Protein AF-A0A0B6ZFD9-F1 (afdb_monomer_lite)

pLDDT: mean 90.89, std 12.5, range [34.94, 98.5]

Foldseek 3Di:
DPPQPFPQDQDPNDTPQWDDPDPFEIEREGADDWDPQWDWADPPPDPPDIWTFGPDPVCLVVTPQNVQADPRRTRDQLVVLQVVLVVVQVCCCPDPQVVFWHFDPDDSWGWIGGNVGHIYTYGYDHDDDD

Structure (mmCIF, N/CA/C/O backbone):
data_AF-A0A0B6ZFD9-F1
#
_entry.id   AF-A0A0B6ZFD9-F1
#
loop_
_atom_site.group_PDB
_atom_site.id
_atom_site.type_symbol
_atom_site.label_atom_id
_atom_site.label_alt_id
_atom_site.label_comp_id
_atom_site.label_asym_id
_atom_site.label_entity_id
_atom_site.label_seq_id
_atom_site.pdbx_PDB_ins_code
_atom_site.Cartn_x
_atom_site.Cartn_y
_atom_site.Cartn_z
_atom_site.occupancy
_atom_site.B_iso_or_equiv
_atom_site.auth_seq_id
_atom_site.auth_comp_id
_atom_site.auth_asym_id
_atom_site.auth_atom_id
_atom_site.pdbx_PDB_model_num
ATOM 1 N N . THR A 1 1 ? -4.581 -15.461 -6.904 1.00 34.94 1 THR A N 1
ATOM 2 C CA . THR A 1 1 ? -4.666 -15.001 -5.504 1.00 34.94 1 THR A CA 1
ATOM 3 C C . THR A 1 1 ? -3.308 -14.480 -5.095 1.00 34.94 1 THR A C 1
ATOM 5 O O . THR A 1 1 ? -2.367 -15.260 -5.107 1.00 34.94 1 THR A O 1
ATOM 8 N N . LEU A 1 2 ? -3.164 -13.175 -4.840 1.00 41.56 2 LEU A N 1
ATOM 9 C CA . LEU A 1 2 ? -1.930 -12.614 -4.276 1.00 41.56 2 LEU A CA 1
ATOM 10 C C . LEU A 1 2 ? -1.790 -13.161 -2.850 1.00 41.56 2 LEU A C 1
ATOM 12 O O . LEU A 1 2 ? -2.573 -12.798 -1.977 1.00 41.56 2 LEU A O 1
ATOM 16 N N . LEU A 1 3 ? -0.846 -14.076 -2.632 1.00 41.50 3 LEU A N 1
ATOM 17 C CA . LEU A 1 3 ? -0.473 -14.518 -1.293 1.00 41.50 3 LEU A CA 1
ATOM 18 C C . LEU A 1 3 ? 0.439 -13.441 -0.699 1.00 41.50 3 LEU A C 1
ATOM 20 O O . LEU A 1 3 ? 1.641 -13.420 -0.952 1.00 41.50 3 LEU A O 1
ATOM 24 N N . LEU A 1 4 ? -0.149 -12.504 0.041 1.00 51.78 4 LEU A N 1
ATOM 25 C CA . LEU A 1 4 ? 0.608 -11.597 0.897 1.00 51.78 4 LEU A CA 1
ATOM 26 C C . LEU A 1 4 ? 1.049 -12.408 2.118 1.00 51.78 4 LEU A C 1
ATOM 28 O O . LEU A 1 4 ? 0.269 -12.614 3.043 1.00 51.78 4 LEU A O 1
ATOM 32 N N . HIS A 1 5 ? 2.275 -12.928 2.105 1.00 46.00 5 HIS A N 1
ATOM 33 C CA . HIS A 1 5 ? 2.888 -13.434 3.329 1.00 46.00 5 HIS A CA 1
ATOM 34 C C . HIS A 1 5 ? 3.171 -12.220 4.219 1.00 46.00 5 HIS A C 1
ATOM 36 O O . HIS A 1 5 ? 3.904 -11.319 3.810 1.00 46.00 5 HIS A O 1
ATOM 42 N N . SER A 1 6 ? 2.533 -12.139 5.388 1.00 54.22 6 SER A N 1
ATOM 43 C CA . SER A 1 6 ? 2.756 -11.028 6.311 1.00 54.22 6 SER A CA 1
ATOM 44 C C . SER A 1 6 ? 4.204 -11.060 6.794 1.00 54.22 6 SER A C 1
ATOM 46 O O . SER A 1 6 ? 4.620 -12.033 7.418 1.00 54.22 6 SER A O 1
ATOM 48 N N . SER A 1 7 ? 4.961 -9.995 6.545 1.00 59.19 7 SER A N 1
ATOM 49 C CA . SER A 1 7 ? 6.314 -9.817 7.082 1.00 59.19 7 SER A CA 1
ATOM 50 C C . SER A 1 7 ? 6.316 -9.231 8.500 1.00 59.19 7 SER A C 1
ATOM 52 O O . SER A 1 7 ? 7.336 -8.698 8.917 1.00 59.19 7 SER A O 1
ATOM 54 N N . LEU A 1 8 ? 5.178 -9.233 9.211 1.00 68.69 8 LEU A N 1
ATOM 55 C CA . LEU A 1 8 ? 5.106 -8.674 10.559 1.00 68.69 8 LEU A CA 1
ATOM 56 C C . LEU A 1 8 ? 5.823 -9.627 11.519 1.00 68.69 8 LEU A C 1
ATOM 58 O O . LEU A 1 8 ? 5.270 -10.642 11.939 1.00 68.69 8 LEU A O 1
ATOM 62 N N . THR A 1 9 ? 7.070 -9.303 11.821 1.00 80.00 9 THR A N 1
ATOM 63 C CA . THR A 1 9 ? 7.949 -10.052 12.713 1.00 80.00 9 THR A CA 1
ATOM 64 C C . THR A 1 9 ? 8.111 -9.282 14.016 1.00 80.00 9 THR A C 1
ATOM 66 O O . THR A 1 9 ? 8.380 -8.080 14.021 1.00 80.00 9 THR A O 1
ATOM 69 N N . GLU A 1 10 ? 7.940 -9.972 15.141 1.00 82.62 10 GLU A N 1
ATOM 70 C CA . GLU A 1 10 ? 8.343 -9.441 16.439 1.00 82.62 10 GLU A CA 1
ATOM 71 C C . GLU A 1 10 ? 9.810 -9.809 16.676 1.00 82.62 10 GLU A C 1
ATOM 73 O O . GLU A 1 10 ? 10.169 -10.986 16.731 1.00 82.62 10 GLU A O 1
ATOM 78 N N . VAL A 1 11 ? 10.669 -8.800 16.800 1.00 81.75 11 VAL A N 1
ATOM 79 C CA . VAL A 1 11 ? 12.097 -8.964 17.081 1.00 81.75 11 VAL A CA 1
ATOM 80 C C . VAL A 1 11 ? 12.448 -8.054 18.248 1.00 81.75 11 VAL A C 1
ATOM 82 O O . VAL A 1 11 ? 12.198 -6.852 18.206 1.00 81.75 11 VAL A O 1
ATOM 85 N N . ASN A 1 12 ? 13.029 -8.618 19.309 1.00 85.00 12 ASN A N 1
ATOM 86 C CA . ASN A 1 12 ? 13.416 -7.872 20.513 1.00 85.00 12 ASN A CA 1
ATOM 87 C C . ASN A 1 12 ? 12.259 -7.046 21.119 1.00 85.00 12 ASN A C 1
ATOM 89 O O . ASN A 1 12 ? 12.446 -5.881 21.473 1.00 85.00 12 ASN A O 1
ATOM 93 N N . MET A 1 13 ? 11.063 -7.642 21.220 1.00 84.00 13 MET A N 1
ATOM 94 C CA . MET A 1 13 ? 9.835 -7.002 21.730 1.00 84.00 13 MET A CA 1
ATOM 95 C C . MET A 1 13 ? 9.367 -5.786 20.913 1.00 84.00 13 MET A C 1
ATOM 97 O O . MET A 1 13 ? 8.658 -4.914 21.420 1.00 84.00 13 MET A O 1
ATOM 101 N N . ARG A 1 14 ? 9.781 -5.691 19.645 1.00 84.94 14 ARG A N 1
ATOM 102 C CA . ARG A 1 14 ? 9.328 -4.663 18.707 1.00 84.94 14 ARG A CA 1
ATOM 103 C C . ARG A 1 14 ? 8.813 -5.313 17.437 1.00 84.94 14 ARG A C 1
ATOM 105 O O . ARG A 1 14 ? 9.442 -6.217 16.895 1.00 84.94 14 ARG A O 1
ATOM 112 N N . TYR A 1 15 ? 7.685 -4.814 16.952 1.00 88.62 15 TYR A N 1
ATOM 113 C CA . TYR A 1 15 ? 7.160 -5.204 15.653 1.00 88.62 15 TYR A CA 1
ATOM 114 C C . TYR A 1 15 ? 7.895 -4.436 14.557 1.00 88.62 15 TYR A C 1
ATOM 116 O O . TYR A 1 15 ? 7.870 -3.204 14.526 1.00 88.62 15 TYR A O 1
ATOM 124 N N . GLU A 1 16 ? 8.568 -5.156 13.664 1.00 88.69 16 GLU A N 1
ATOM 125 C CA . GLU A 1 16 ? 9.244 -4.538 12.530 1.00 88.69 16 GLU A CA 1
ATOM 126 C C . GLU A 1 16 ? 8.224 -3.896 11.579 1.00 88.69 16 GLU A C 1
ATOM 128 O O . GLU A 1 16 ? 7.198 -4.488 11.243 1.00 88.69 16 GLU A O 1
ATOM 133 N N . GLY A 1 17 ? 8.514 -2.668 11.139 1.00 88.94 17 GLY A N 1
ATOM 134 C CA . GLY A 1 17 ? 7.635 -1.917 10.244 1.00 88.94 17 GLY A CA 1
ATOM 135 C C . GLY A 1 17 ? 6.421 -1.287 10.928 1.00 88.94 17 GLY A C 1
ATOM 136 O O . GLY A 1 17 ? 5.561 -0.777 10.221 1.00 88.94 17 GLY A O 1
ATOM 137 N N . VAL A 1 18 ? 6.335 -1.299 12.262 1.00 93.81 18 VAL A N 1
ATOM 138 C CA . VAL A 1 18 ? 5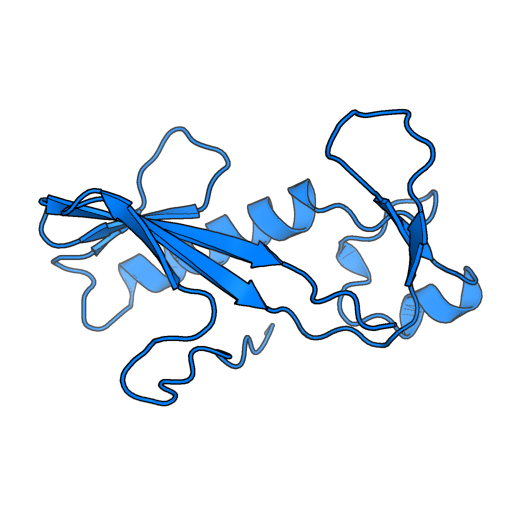.294 -0.572 13.002 1.00 93.81 18 VAL A CA 1
ATOM 139 C C . VAL A 1 18 ? 5.848 0.747 13.528 1.00 93.81 18 VAL A C 1
ATOM 141 O O . VAL A 1 18 ? 6.837 0.768 14.260 1.00 93.81 18 VAL A O 1
ATOM 144 N N . GLU A 1 19 ? 5.176 1.840 13.191 1.00 94.88 19 GLU A N 1
ATOM 145 C CA . GLU A 1 19 ? 5.451 3.185 13.679 1.00 94.88 19 GLU A CA 1
ATOM 146 C C . GLU A 1 19 ? 4.304 3.669 14.574 1.00 94.88 19 GLU A C 1
ATOM 148 O O . GLU A 1 19 ? 3.121 3.471 14.280 1.00 94.88 19 GLU A O 1
ATOM 153 N N . VAL A 1 20 ? 4.663 4.295 15.696 1.00 96.81 20 VAL A N 1
ATOM 154 C CA . VAL A 1 20 ? 3.710 4.893 16.635 1.00 96.81 20 VAL A CA 1
ATOM 155 C C . VAL A 1 20 ? 3.602 6.379 16.318 1.00 96.81 20 VAL A C 1
ATOM 157 O O . VAL A 1 20 ? 4.549 7.124 16.552 1.00 96.81 20 VAL A O 1
ATOM 160 N N . ILE A 1 21 ? 2.441 6.805 15.822 1.00 97.62 21 ILE A N 1
ATOM 161 C CA . ILE A 1 21 ? 2.149 8.215 15.525 1.00 97.62 21 ILE A CA 1
ATOM 162 C C . ILE A 1 21 ? 1.606 8.896 16.786 1.00 97.62 21 ILE A C 1
ATOM 164 O O . ILE A 1 21 ? 2.007 10.001 17.147 1.00 97.62 21 ILE A O 1
ATOM 168 N N . SER A 1 22 ? 0.690 8.223 17.484 1.00 98.00 22 SER A N 1
ATOM 169 C CA . SER A 1 22 ? 0.105 8.682 18.745 1.00 98.00 22 SER A CA 1
ATOM 170 C C . SER A 1 22 ? -0.30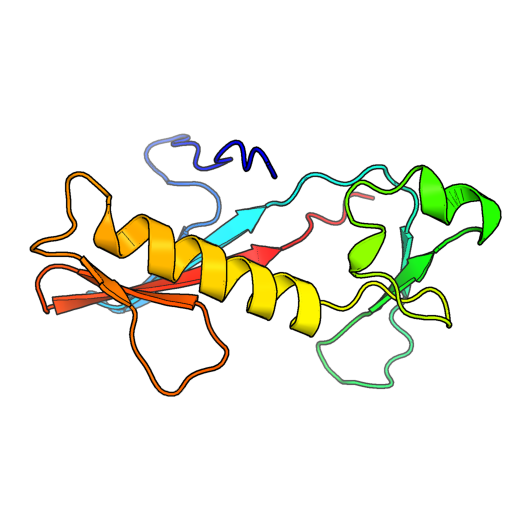0 7.484 19.617 1.00 98.00 22 SER A C 1
ATOM 172 O O . SER A 1 22 ? -0.272 6.346 19.147 1.00 98.00 22 SER A O 1
ATOM 174 N N . PRO A 1 23 ? -0.739 7.687 20.876 1.00 98.06 23 PRO A N 1
ATOM 175 C CA . PRO A 1 23 ? -1.238 6.594 21.718 1.00 98.06 23 PRO A CA 1
ATOM 176 C C . PRO A 1 23 ? -2.406 5.795 21.111 1.00 98.06 23 PRO A C 1
ATOM 178 O O . PRO A 1 23 ? -2.724 4.706 21.594 1.00 98.06 23 PRO A O 1
ATOM 181 N N . THR A 1 24 ? -3.075 6.339 20.088 1.00 98.31 24 THR A N 1
ATOM 182 C CA . THR A 1 24 ? -4.203 5.704 19.397 1.00 98.31 24 THR A CA 1
ATOM 183 C C . THR A 1 24 ? -4.019 5.583 17.886 1.00 98.31 24 THR A C 1
ATOM 185 O O . THR A 1 24 ? -4.923 5.077 17.222 1.00 98.31 24 THR A O 1
ATOM 188 N N . GLU A 1 25 ? -2.884 6.009 17.334 1.00 98.38 25 GLU A N 1
ATOM 189 C CA . GLU A 1 25 ? -2.632 6.026 15.891 1.00 98.38 25 GLU A CA 1
ATOM 190 C C . GLU A 1 25 ? -1.300 5.364 15.553 1.00 98.38 25 GLU A C 1
ATOM 192 O O . GLU A 1 25 ? -0.256 5.697 16.118 1.00 98.38 25 GLU A O 1
ATOM 197 N N . PHE A 1 26 ? -1.350 4.433 14.605 1.00 98.06 26 PHE A N 1
ATOM 198 C CA . PHE A 1 26 ? -0.213 3.619 14.199 1.00 98.06 26 PHE A CA 1
ATOM 199 C C . PHE A 1 26 ? -0.131 3.532 12.679 1.00 98.06 26 PHE A C 1
ATOM 201 O O . PHE A 1 26 ? -1.155 3.519 11.987 1.00 98.06 26 PHE A O 1
ATOM 208 N N . GLU A 1 27 ? 1.083 3.382 12.171 1.00 97.44 27 GLU A N 1
ATOM 209 C CA . GLU A 1 27 ? 1.342 2.993 10.791 1.00 97.44 27 GLU A CA 1
ATOM 210 C C . GLU A 1 27 ? 2.047 1.639 10.759 1.00 97.44 27 GLU A C 1
ATOM 212 O O . GLU A 1 27 ? 2.962 1.371 11.531 1.00 97.44 27 GLU A O 1
ATOM 217 N N . VAL A 1 28 ? 1.590 0.760 9.872 1.00 95.94 28 VAL A N 1
ATOM 218 C CA . VAL A 1 28 ? 2.179 -0.551 9.618 1.00 95.94 28 VAL A CA 1
ATOM 219 C C . VAL A 1 28 ? 2.639 -0.588 8.171 1.00 95.94 28 VAL A C 1
ATOM 221 O O . VAL A 1 28 ? 1.833 -0.594 7.239 1.00 95.94 28 VAL A O 1
ATOM 224 N N . VAL A 1 29 ? 3.946 -0.654 7.975 1.00 94.62 29 VAL A N 1
ATOM 225 C CA . VAL A 1 29 ? 4.576 -0.805 6.670 1.00 94.62 29 VAL A CA 1
ATOM 226 C C . VAL A 1 29 ? 4.551 -2.280 6.276 1.00 94.62 29 VAL A C 1
ATOM 228 O O . VAL A 1 29 ? 5.240 -3.118 6.859 1.00 94.62 29 VAL A O 1
ATOM 231 N N . LEU A 1 30 ? 3.756 -2.610 5.259 1.00 93.56 30 LEU A N 1
ATOM 232 C CA . LEU A 1 30 ? 3.695 -3.949 4.685 1.00 93.56 30 LEU A CA 1
ATOM 233 C C . LEU A 1 30 ? 4.732 -4.070 3.567 1.00 93.56 30 LEU A C 1
ATOM 235 O O . LEU A 1 30 ? 4.507 -3.604 2.447 1.00 93.56 30 LEU A O 1
ATOM 239 N N . TYR A 1 31 ? 5.858 -4.719 3.860 1.00 91.25 31 TYR A N 1
ATOM 240 C CA . TYR A 1 31 ? 6.903 -4.946 2.868 1.00 91.25 31 TYR A CA 1
ATOM 241 C C . TYR A 1 31 ? 6.473 -5.996 1.839 1.00 91.25 31 TYR A C 1
ATOM 243 O O . TYR A 1 31 ? 6.210 -7.156 2.154 1.00 91.25 31 TYR A O 1
ATOM 251 N N . LEU A 1 32 ? 6.411 -5.570 0.584 1.00 91.56 32 LEU A N 1
ATOM 252 C CA . LEU A 1 32 ? 6.046 -6.383 -0.561 1.00 91.56 32 LEU A CA 1
ATOM 253 C C . LEU A 1 32 ? 7.282 -7.058 -1.167 1.00 91.56 32 LEU A C 1
ATOM 255 O O . LEU A 1 32 ? 8.328 -6.434 -1.354 1.00 91.56 32 LEU A O 1
ATOM 259 N N . ASN A 1 33 ? 7.134 -8.326 -1.552 1.00 89.19 33 ASN A N 1
ATOM 260 C CA . ASN A 1 33 ? 8.177 -9.055 -2.273 1.00 89.19 33 ASN A CA 1
ATOM 261 C C . ASN A 1 33 ? 8.423 -8.441 -3.655 1.00 89.19 33 ASN A C 1
ATOM 263 O O . ASN A 1 33 ? 7.479 -8.131 -4.382 1.00 89.19 33 ASN A O 1
ATOM 267 N N . GLN A 1 34 ? 9.685 -8.336 -4.067 1.00 84.56 34 GLN A N 1
ATOM 268 C CA . GLN A 1 34 ? 10.058 -7.891 -5.409 1.00 84.56 34 GLN A CA 1
ATOM 269 C C . GLN A 1 34 ? 11.136 -8.777 -6.034 1.00 84.56 34 GLN A C 1
ATOM 271 O O . GLN A 1 34 ? 11.965 -9.346 -5.336 1.00 84.56 34 GLN A O 1
ATOM 276 N N . MET A 1 35 ? 11.127 -8.860 -7.368 1.00 86.56 35 MET A N 1
ATOM 277 C CA . MET A 1 35 ? 12.020 -9.721 -8.162 1.00 86.56 35 MET A CA 1
ATOM 278 C C . MET A 1 35 ? 13.277 -8.997 -8.682 1.00 86.56 35 MET A C 1
ATOM 280 O O . MET A 1 35 ? 13.893 -9.450 -9.640 1.00 86.56 35 MET A O 1
ATOM 284 N N . GLY A 1 36 ? 13.623 -7.826 -8.132 1.00 86.31 36 GLY A N 1
ATOM 285 C CA . GLY A 1 36 ? 14.820 -7.071 -8.541 1.00 86.31 36 GLY A CA 1
ATOM 286 C C . GLY A 1 36 ? 14.828 -6.599 -10.006 1.00 86.31 36 GLY A C 1
ATOM 287 O O . GLY A 1 36 ? 15.886 -6.370 -10.583 1.00 86.31 36 GLY A O 1
ATOM 288 N N . VAL A 1 37 ? 13.658 -6.486 -10.650 1.00 92.75 37 VAL A N 1
ATOM 289 C CA . VAL A 1 37 ? 13.543 -6.080 -12.069 1.00 92.75 37 VAL A CA 1
ATOM 290 C C . VAL A 1 37 ? 13.382 -4.571 -12.271 1.00 92.75 37 VAL A C 1
ATOM 292 O O . VAL A 1 37 ? 13.472 -4.092 -13.408 1.00 92.75 37 VAL A O 1
ATOM 295 N N . PHE A 1 38 ? 13.144 -3.829 -11.189 1.00 94.19 38 PHE A N 1
ATOM 296 C CA . PHE A 1 38 ? 12.968 -2.381 -11.188 1.00 94.19 38 PHE A CA 1
ATOM 297 C C . PHE A 1 38 ? 14.235 -1.674 -10.708 1.00 94.19 38 PHE A C 1
ATOM 299 O O . PHE A 1 38 ? 14.858 -2.105 -9.744 1.00 94.19 38 PHE A O 1
ATOM 306 N N . ASN A 1 39 ? 14.555 -0.559 -11.353 1.00 94.00 39 ASN A N 1
ATOM 307 C CA . ASN A 1 39 ? 15.521 0.416 -10.883 1.00 94.00 39 ASN A CA 1
ATOM 308 C C . ASN A 1 39 ? 14.801 1.458 -10.030 1.00 94.00 39 ASN A C 1
ATOM 310 O O . ASN A 1 39 ? 13.714 1.921 -10.394 1.00 94.00 39 ASN A O 1
ATOM 314 N N . PHE A 1 40 ? 15.440 1.845 -8.933 1.00 92.94 40 PHE A N 1
ATOM 315 C CA . PHE A 1 40 ? 15.089 3.040 -8.184 1.00 92.94 40 PHE A CA 1
ATOM 316 C C . PHE A 1 40 ? 15.592 4.267 -8.948 1.00 92.94 40 PHE A C 1
ATOM 318 O O . PHE A 1 40 ? 16.768 4.340 -9.299 1.00 92.94 40 PHE A O 1
ATOM 325 N N . VAL A 1 41 ? 14.692 5.199 -9.244 1.00 92.56 41 VAL A N 1
ATOM 326 C CA . VAL A 1 41 ? 15.000 6.444 -9.944 1.00 92.56 41 VAL A CA 1
ATOM 327 C C . VAL A 1 41 ? 14.502 7.595 -9.087 1.00 92.56 41 VAL A C 1
ATOM 329 O O . VAL A 1 41 ? 13.299 7.736 -8.868 1.00 92.56 41 VAL A O 1
ATOM 332 N N . ASP A 1 42 ? 15.439 8.405 -8.620 1.00 90.25 42 ASP A N 1
ATOM 333 C CA . ASP A 1 42 ? 15.175 9.694 -7.998 1.00 90.25 42 ASP A CA 1
ATOM 334 C C . ASP A 1 42 ? 15.822 10.763 -8.879 1.00 90.25 42 ASP A C 1
ATOM 336 O O . ASP A 1 42 ? 17.045 10.872 -8.954 1.00 90.25 42 ASP A O 1
ATOM 340 N N . ASP A 1 43 ? 14.989 11.468 -9.638 1.00 83.75 43 ASP A N 1
ATOM 341 C CA . ASP A 1 43 ? 15.401 12.550 -10.530 1.00 83.75 43 ASP A CA 1
ATOM 342 C C . ASP A 1 43 ? 15.051 13.936 -9.961 1.00 83.75 43 ASP A C 1
ATOM 344 O O . ASP A 1 43 ? 15.212 14.944 -10.647 1.00 83.75 43 ASP A O 1
ATOM 348 N N . GLY A 1 44 ? 14.577 14.000 -8.708 1.00 86.12 44 GLY A N 1
ATOM 349 C CA . GLY A 1 44 ? 14.204 15.244 -8.039 1.00 86.12 44 GLY A CA 1
ATOM 350 C C . GLY A 1 44 ? 12.918 15.897 -8.557 1.00 86.12 44 GLY A C 1
ATOM 351 O O . GLY A 1 44 ? 12.571 16.985 -8.098 1.00 86.12 44 GLY A O 1
ATOM 352 N N . THR A 1 45 ? 12.177 15.260 -9.473 1.00 86.50 45 THR A N 1
ATOM 353 C CA . THR A 1 45 ? 10.941 15.839 -10.035 1.00 86.50 45 THR A CA 1
ATOM 354 C C . THR A 1 45 ? 9.864 16.052 -8.969 1.00 86.50 45 THR A C 1
ATOM 356 O O . THR A 1 45 ? 9.091 17.008 -9.045 1.00 86.50 45 THR A O 1
ATOM 359 N N . ILE A 1 46 ? 9.789 15.164 -7.972 1.00 87.00 46 ILE A N 1
ATOM 360 C CA . ILE A 1 46 ? 8.839 15.260 -6.861 1.00 87.00 46 ILE A CA 1
ATOM 361 C C . ILE A 1 46 ? 9.630 15.168 -5.550 1.00 87.00 46 ILE A C 1
ATOM 363 O O . ILE A 1 46 ? 10.114 14.087 -5.216 1.00 87.00 46 ILE A O 1
ATOM 367 N N . PRO A 1 47 ? 9.752 16.268 -4.785 1.00 91.69 47 PRO A N 1
ATOM 368 C CA . PRO A 1 47 ? 10.453 16.253 -3.506 1.00 91.69 47 PRO A CA 1
ATOM 369 C C . PRO A 1 47 ? 9.905 15.177 -2.561 1.00 91.69 47 PRO A C 1
ATOM 371 O O . PRO A 1 47 ? 8.696 15.082 -2.346 1.00 91.69 47 PRO A O 1
ATOM 374 N N . GLY A 1 48 ? 10.802 14.361 -2.001 1.00 91.25 48 GLY A N 1
ATOM 375 C CA . GLY A 1 48 ? 10.448 13.269 -1.088 1.00 91.25 48 GLY A CA 1
ATOM 376 C C . GLY A 1 48 ? 9.809 12.049 -1.762 1.00 91.25 48 GLY A C 1
ATOM 377 O O . GLY A 1 48 ? 9.298 11.173 -1.068 1.00 91.25 48 GLY A O 1
ATOM 378 N N . CYS A 1 49 ? 9.815 11.975 -3.094 1.00 92.94 49 CYS A N 1
ATOM 379 C CA . CYS A 1 49 ? 9.296 10.842 -3.850 1.00 92.94 49 CYS A CA 1
ATOM 380 C C . CYS A 1 49 ? 10.339 10.325 -4.839 1.00 92.94 49 CYS A C 1
ATOM 382 O O . CYS A 1 49 ? 11.072 11.086 -5.455 1.00 92.94 49 CYS A O 1
ATOM 384 N N . ALA A 1 50 ? 10.317 9.017 -5.054 1.00 94.00 50 ALA A N 1
ATOM 385 C CA . ALA A 1 50 ? 11.085 8.347 -6.090 1.00 94.00 50 ALA A CA 1
ATOM 386 C C . ALA A 1 50 ? 10.166 7.425 -6.890 1.00 94.00 50 ALA A C 1
ATOM 388 O O . ALA A 1 50 ? 9.032 7.134 -6.489 1.00 94.00 50 ALA A O 1
ATOM 389 N N . VAL A 1 51 ? 10.652 6.945 -8.030 1.00 93.81 51 VAL A N 1
ATOM 390 C CA . VAL A 1 51 ? 9.896 6.046 -8.901 1.00 93.81 51 VAL A CA 1
ATOM 391 C C . VAL A 1 51 ? 10.649 4.747 -9.150 1.00 93.81 51 VAL A C 1
ATOM 393 O O . VAL A 1 51 ? 11.870 4.710 -9.266 1.00 93.81 51 VAL A O 1
ATOM 396 N N . LEU A 1 52 ? 9.892 3.657 -9.268 1.00 94.75 52 LEU A N 1
ATOM 397 C CA . LEU A 1 52 ? 10.408 2.355 -9.673 1.00 94.75 52 LEU A CA 1
ATOM 398 C C . LEU A 1 52 ? 10.114 2.150 -11.156 1.00 94.75 52 LEU A C 1
ATOM 400 O O . LEU A 1 52 ? 8.950 2.115 -11.566 1.00 94.75 52 LEU A O 1
ATOM 404 N N . LYS A 1 53 ? 11.163 2.011 -11.966 1.00 95.31 53 LYS A N 1
ATOM 405 C CA . LYS A 1 53 ? 11.055 1.820 -13.418 1.00 95.31 53 LYS A CA 1
ATOM 406 C C . LYS A 1 53 ? 11.694 0.506 -13.825 1.00 95.31 53 LYS A C 1
ATOM 408 O O . LYS A 1 53 ? 12.751 0.155 -13.318 1.00 95.31 53 LYS A O 1
ATOM 413 N N . LEU A 1 54 ? 11.061 -0.234 -14.730 1.00 95.38 54 LEU A N 1
ATOM 414 C CA . LEU A 1 54 ? 11.655 -1.447 -15.287 1.00 95.38 54 LEU A CA 1
ATOM 415 C C . LEU A 1 54 ? 13.061 -1.161 -15.828 1.00 95.38 54 LEU A C 1
ATOM 417 O O . LEU A 1 54 ? 13.254 -0.219 -16.595 1.00 95.38 54 LEU A O 1
ATOM 421 N N . SER A 1 55 ? 14.016 -2.010 -15.450 1.00 94.38 55 SER A N 1
ATOM 422 C CA . SER A 1 55 ? 15.388 -1.960 -15.972 1.00 94.38 55 SER A CA 1
ATOM 423 C C . SER A 1 55 ? 15.458 -2.337 -17.456 1.00 94.38 55 SER A C 1
ATOM 425 O O . SER A 1 55 ? 16.256 -1.784 -18.203 1.00 94.38 55 SER A O 1
ATOM 427 N N . ASP A 1 56 ? 14.599 -3.263 -17.887 1.00 94.06 56 ASP A N 1
ATOM 428 C CA . ASP A 1 56 ? 14.454 -3.721 -19.268 1.00 94.06 56 ASP A CA 1
ATOM 429 C C . ASP A 1 56 ? 12.989 -4.128 -19.497 1.00 94.06 56 ASP A C 1
ATOM 431 O O . ASP A 1 56 ? 12.407 -4.865 -18.695 1.00 94.06 56 ASP A O 1
ATOM 435 N N . GLY A 1 57 ? 12.386 -3.669 -20.598 1.00 91.94 57 GLY A N 1
ATOM 436 C CA . GLY A 1 57 ? 11.005 -3.994 -20.964 1.00 91.94 57 GLY A CA 1
ATOM 437 C C . GLY A 1 57 ? 10.747 -5.498 -21.123 1.00 91.94 57 GLY A C 1
ATOM 438 O O . GLY A 1 57 ? 9.646 -5.963 -20.831 1.00 91.94 57 GLY A O 1
ATOM 439 N N . ARG A 1 58 ? 11.767 -6.284 -21.489 1.00 93.94 58 ARG A N 1
ATOM 440 C CA . ARG A 1 58 ? 11.681 -7.750 -21.602 1.00 93.94 58 ARG A CA 1
ATOM 441 C C . ARG A 1 58 ? 11.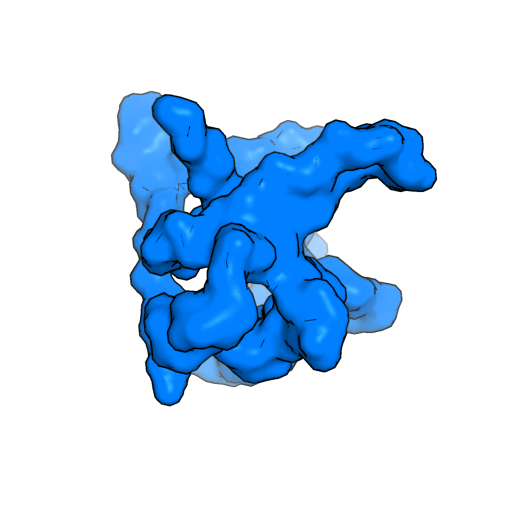467 -8.439 -20.252 1.00 93.94 58 ARG A C 1
ATOM 443 O O . ARG A 1 58 ? 10.876 -9.511 -20.208 1.00 93.94 58 ARG A O 1
ATOM 450 N N . LYS A 1 59 ? 11.875 -7.808 -19.143 1.00 94.19 59 LYS A N 1
ATOM 451 C CA . LYS A 1 59 ? 11.686 -8.329 -17.775 1.00 94.19 59 LYS A CA 1
ATOM 452 C C . LYS A 1 59 ? 10.280 -8.079 -17.221 1.00 94.19 59 LYS A C 1
ATOM 454 O O . LYS A 1 59 ? 9.983 -8.490 -16.101 1.00 94.19 59 LYS A O 1
ATOM 459 N N . ARG A 1 60 ? 9.393 -7.423 -17.980 1.00 95.38 60 ARG A N 1
ATOM 460 C CA . ARG A 1 60 ? 8.023 -7.102 -17.549 1.00 95.38 60 ARG A CA 1
ATOM 461 C C . ARG A 1 60 ? 7.252 -8.333 -17.064 1.00 95.38 60 ARG A C 1
ATOM 463 O O . ARG A 1 60 ? 6.636 -8.274 -16.005 1.00 95.38 60 ARG A O 1
ATOM 470 N N . SER A 1 61 ? 7.307 -9.430 -17.816 1.00 94.44 61 SER A N 1
ATOM 471 C CA . SER A 1 61 ? 6.628 -10.694 -17.491 1.00 94.44 61 SER A CA 1
ATOM 472 C C . SER A 1 61 ? 7.242 -11.436 -16.302 1.00 94.44 61 SER A C 1
ATOM 474 O O . SER A 1 61 ? 6.589 -12.299 -15.730 1.00 94.44 61 SER A O 1
ATOM 476 N N . MET A 1 62 ? 8.470 -11.090 -15.904 1.00 93.56 62 MET A N 1
ATOM 477 C CA . MET A 1 62 ? 9.133 -11.661 -14.728 1.00 93.56 62 MET A CA 1
ATOM 478 C C . MET A 1 62 ? 8.698 -10.980 -13.422 1.00 93.56 62 MET A C 1
ATOM 480 O O . MET A 1 62 ? 9.014 -11.460 -12.336 1.00 93.56 62 MET A O 1
ATOM 484 N N . SER A 1 63 ? 8.005 -9.839 -13.502 1.00 93.94 63 SER A N 1
ATOM 485 C CA . SER A 1 63 ? 7.542 -9.112 -12.323 1.00 93.94 63 SER A CA 1
ATOM 486 C C . SER A 1 63 ? 6.296 -9.757 -11.719 1.00 93.94 63 SER A C 1
ATOM 488 O O . SER A 1 63 ? 5.300 -9.959 -12.411 1.00 93.94 63 SER A O 1
ATOM 490 N N . LEU A 1 64 ? 6.296 -9.943 -10.395 1.00 93.88 64 LEU A N 1
ATOM 491 C CA . LEU A 1 64 ? 5.091 -10.288 -9.625 1.00 93.88 64 LEU A CA 1
ATOM 492 C C . LEU A 1 64 ? 3.979 -9.233 -9.749 1.00 93.88 64 LEU A C 1
ATOM 494 O O . LEU A 1 64 ? 2.810 -9.526 -9.521 1.00 93.88 64 LEU A O 1
ATOM 498 N N . TRP A 1 65 ? 4.346 -8.003 -10.110 1.00 95.62 65 TRP A N 1
ATOM 499 C CA . TRP A 1 65 ? 3.471 -6.831 -10.108 1.00 95.62 65 TRP A CA 1
ATOM 500 C C . TRP A 1 65 ? 3.112 -6.376 -11.524 1.00 95.62 65 TRP A C 1
ATOM 502 O O . TRP A 1 65 ? 2.818 -5.201 -11.741 1.00 95.62 65 TRP A O 1
ATOM 512 N N . VAL A 1 66 ? 3.174 -7.286 -12.504 1.00 96.44 66 VAL A N 1
ATOM 513 C CA . VAL A 1 66 ? 3.043 -6.988 -13.941 1.00 96.44 66 VAL A CA 1
ATOM 514 C C . VAL A 1 66 ? 1.795 -6.171 -14.300 1.00 96.44 66 VAL A C 1
ATOM 516 O O . VAL A 1 66 ? 1.875 -5.273 -15.143 1.00 96.44 66 VAL A O 1
ATOM 519 N N . GLU A 1 67 ? 0.666 -6.417 -13.628 1.00 96.56 67 GLU A N 1
ATOM 520 C CA . GLU A 1 67 ? -0.603 -5.704 -13.848 1.00 96.56 67 GLU A CA 1
ATOM 521 C C . GLU A 1 67 ? -0.559 -4.224 -13.415 1.00 96.56 67 GLU A C 1
ATOM 523 O O . GLU A 1 67 ? -1.332 -3.395 -13.900 1.00 96.56 67 GLU A O 1
ATOM 528 N N . PHE A 1 68 ? 0.389 -3.859 -12.547 1.00 97.38 68 PHE A N 1
ATOM 529 C CA . PHE A 1 68 ? 0.548 -2.503 -12.017 1.00 97.38 68 PHE A CA 1
ATOM 530 C C . PHE A 1 68 ? 1.610 -1.678 -12.750 1.00 97.38 68 PHE A C 1
ATOM 532 O O . PHE A 1 68 ? 1.810 -0.505 -12.422 1.00 97.38 68 PHE A O 1
ATOM 539 N N . ILE A 1 69 ? 2.270 -2.257 -13.755 1.00 97.31 69 ILE A N 1
ATOM 540 C CA . ILE A 1 69 ? 3.277 -1.573 -14.569 1.00 97.31 69 ILE A CA 1
ATOM 541 C C . ILE A 1 69 ? 2.576 -0.746 -15.655 1.00 97.31 69 ILE A C 1
ATOM 543 O O . ILE A 1 69 ? 1.737 -1.250 -16.407 1.00 97.31 69 ILE A O 1
ATOM 547 N N . THR A 1 70 ? 2.909 0.539 -15.768 1.00 96.94 70 THR A N 1
ATOM 548 C CA . THR A 1 70 ? 2.375 1.421 -16.815 1.00 96.94 70 THR A CA 1
ATOM 549 C C . THR A 1 70 ? 2.867 1.008 -18.208 1.00 96.94 70 THR A C 1
ATOM 551 O O . THR A 1 70 ? 3.779 0.193 -18.363 1.00 96.94 70 THR A O 1
ATOM 554 N N . ALA A 1 71 ? 2.279 1.578 -19.264 1.00 95.81 71 ALA A N 1
ATOM 555 C CA . ALA A 1 71 ? 2.799 1.401 -20.623 1.00 95.81 71 ALA A CA 1
ATOM 556 C C . ALA A 1 71 ? 4.261 1.882 -20.740 1.00 95.81 71 ALA A C 1
ATOM 558 O O . ALA A 1 71 ? 5.073 1.230 -21.385 1.00 95.81 71 ALA A O 1
ATOM 559 N N . SER A 1 72 ? 4.608 2.955 -20.025 1.00 94.88 72 SER A N 1
ATOM 560 C CA . SER A 1 72 ? 5.953 3.539 -19.946 1.00 94.88 72 SER A CA 1
ATOM 561 C C . SER A 1 72 ? 6.930 2.805 -19.011 1.00 94.88 72 SER A C 1
ATOM 563 O O . SER A 1 72 ? 8.071 3.240 -18.860 1.00 94.88 72 SER A O 1
ATOM 565 N N . GLY A 1 73 ? 6.514 1.696 -18.386 1.00 96.25 73 GLY A N 1
ATOM 566 C CA . GLY A 1 73 ? 7.390 0.837 -17.583 1.00 96.25 73 GLY A CA 1
ATOM 567 C C . GLY A 1 73 ? 7.555 1.232 -16.111 1.00 96.25 73 GLY A C 1
ATOM 568 O O . GLY A 1 73 ? 8.403 0.650 -15.438 1.00 96.25 73 GLY A O 1
ATOM 569 N N . TYR A 1 74 ? 6.764 2.176 -15.594 1.00 96.00 74 TYR A N 1
ATOM 570 C CA . TYR A 1 74 ? 6.784 2.567 -14.179 1.00 96.00 74 TYR A CA 1
ATOM 571 C C . TYR A 1 74 ? 5.849 1.688 -13.351 1.00 96.00 74 TYR A C 1
ATOM 573 O O . TYR A 1 74 ? 4.743 1.364 -13.789 1.00 96.00 74 TYR A O 1
ATOM 581 N N . LEU A 1 75 ? 6.256 1.332 -12.136 1.00 96.50 75 LEU A N 1
ATOM 582 C CA . LEU A 1 75 ? 5.399 0.630 -11.189 1.00 96.50 75 LEU A CA 1
ATOM 583 C C . LEU A 1 75 ? 4.471 1.624 -10.479 1.00 96.50 75 LEU A C 1
ATOM 585 O O . LEU A 1 75 ? 4.924 2.538 -9.793 1.00 96.50 75 LEU A O 1
ATOM 589 N N . SER A 1 76 ? 3.156 1.463 -10.634 1.00 96.81 76 SER A N 1
ATOM 590 C CA . SER A 1 76 ? 2.191 2.411 -10.074 1.00 96.81 76 SER A CA 1
ATOM 591 C C . SER A 1 76 ? 1.835 2.097 -8.618 1.00 96.81 76 SER A C 1
ATOM 593 O O . SER A 1 76 ? 0.982 1.247 -8.351 1.00 96.81 76 SER A O 1
ATOM 595 N N . ALA A 1 77 ? 2.397 2.863 -7.677 1.00 95.31 77 ALA A N 1
ATOM 596 C CA . ALA A 1 77 ? 2.036 2.795 -6.255 1.00 95.31 77 ALA A CA 1
ATOM 597 C C . ALA A 1 77 ? 0.529 3.018 -6.017 1.00 95.31 77 ALA A C 1
ATOM 599 O O . ALA A 1 77 ? -0.093 2.312 -5.226 1.00 95.31 77 ALA A O 1
ATOM 600 N N . ARG A 1 78 ? -0.092 3.942 -6.768 1.00 96.06 78 ARG A N 1
ATOM 601 C CA . ARG A 1 78 ? -1.538 4.210 -6.690 1.00 96.06 78 ARG A CA 1
ATOM 602 C C . ARG A 1 78 ? -2.374 2.981 -7.061 1.00 96.06 78 ARG A C 1
ATOM 604 O O . ARG A 1 78 ? -3.328 2.671 -6.354 1.00 96.06 78 ARG A O 1
ATOM 611 N N . LYS A 1 79 ? -2.037 2.278 -8.152 1.00 97.12 79 LYS A N 1
ATOM 612 C CA . LYS A 1 79 ? -2.787 1.078 -8.564 1.00 97.12 79 LYS A CA 1
ATOM 613 C C . LYS A 1 79 ? -2.614 -0.069 -7.566 1.00 97.12 79 LYS A C 1
ATOM 615 O O . LYS A 1 79 ? -3.601 -0.725 -7.245 1.00 97.12 79 LYS A O 1
ATOM 620 N N . ILE A 1 80 ? -1.398 -0.263 -7.044 1.00 97.31 80 ILE A N 1
ATOM 621 C CA . ILE A 1 80 ? -1.124 -1.250 -5.987 1.00 97.31 80 ILE A CA 1
ATOM 622 C C . ILE A 1 80 ? -1.983 -0.948 -4.758 1.00 97.31 80 ILE A C 1
ATOM 624 O O . ILE A 1 80 ? -2.708 -1.824 -4.291 1.00 97.31 80 ILE A O 1
ATOM 628 N N . ARG A 1 81 ? -1.962 0.299 -4.272 1.00 97.50 81 ARG A N 1
ATOM 629 C CA . ARG A 1 81 ? -2.733 0.703 -3.093 1.00 97.50 81 ARG A CA 1
ATOM 630 C C . ARG A 1 81 ? -4.236 0.552 -3.302 1.00 97.50 81 ARG A C 1
ATOM 632 O O . ARG A 1 81 ? -4.902 0.010 -2.432 1.00 97.50 81 ARG A O 1
ATOM 639 N N . SER A 1 82 ? -4.762 0.945 -4.463 1.00 97.06 82 SER A N 1
ATOM 640 C CA . SER A 1 82 ? -6.184 0.775 -4.789 1.00 97.06 82 SER A CA 1
ATOM 641 C C . SER A 1 82 ? -6.602 -0.699 -4.779 1.00 97.06 82 SER A C 1
ATOM 643 O O . SER A 1 82 ? -7.606 -1.053 -4.161 1.00 97.06 82 SER A O 1
ATOM 645 N N . ARG A 1 83 ? -5.799 -1.589 -5.382 1.00 97.00 83 ARG A N 1
ATOM 646 C CA . ARG A 1 83 ? -6.068 -3.032 -5.335 1.00 97.00 83 ARG A CA 1
ATOM 647 C C . ARG A 1 83 ? -5.988 -3.576 -3.911 1.00 97.00 83 ARG A C 1
ATOM 649 O O . ARG A 1 83 ? -6.840 -4.369 -3.515 1.00 97.00 83 ARG A O 1
ATOM 656 N N . PHE A 1 84 ? -4.983 -3.150 -3.152 1.00 96.94 84 PHE A N 1
ATOM 657 C CA . PHE A 1 84 ? -4.800 -3.547 -1.762 1.00 96.94 84 PHE A CA 1
ATOM 658 C C . PHE A 1 84 ? -5.970 -3.094 -0.880 1.00 96.94 84 PHE A C 1
ATOM 660 O O . PHE A 1 84 ? -6.491 -3.895 -0.112 1.00 96.94 84 PHE A O 1
ATOM 667 N N . GLN A 1 85 ? -6.463 -1.869 -1.064 1.00 97.00 85 GLN A N 1
ATOM 668 C CA . GLN A 1 85 ? -7.636 -1.347 -0.366 1.00 97.00 85 GLN A CA 1
ATOM 669 C C . GLN A 1 85 ? -8.873 -2.220 -0.605 1.00 97.00 85 GLN A C 1
ATOM 671 O O . GLN A 1 85 ? -9.559 -2.578 0.347 1.00 97.00 85 GLN A O 1
ATOM 676 N N . THR A 1 86 ? -9.131 -2.637 -1.852 1.00 96.25 86 THR A N 1
ATOM 677 C CA . THR A 1 86 ? -10.236 -3.564 -2.157 1.00 96.25 86 THR A CA 1
ATOM 678 C C . THR A 1 86 ? -10.075 -4.908 -1.441 1.00 96.25 86 THR A C 1
ATOM 680 O O . THR A 1 86 ? -11.049 -5.443 -0.916 1.00 96.25 86 THR A O 1
ATOM 683 N N . LEU A 1 87 ? -8.857 -5.459 -1.404 1.00 96.69 87 LEU A N 1
ATOM 684 C CA . LEU A 1 87 ? -8.582 -6.723 -0.714 1.00 96.69 87 LEU A CA 1
ATOM 685 C C . LEU A 1 87 ? -8.786 -6.597 0.799 1.00 96.69 87 LEU A C 1
ATOM 687 O O . LEU A 1 87 ? -9.385 -7.479 1.408 1.00 96.69 87 LEU A O 1
ATOM 691 N N . VAL A 1 88 ? -8.325 -5.498 1.399 1.00 96.81 88 VAL A N 1
ATOM 692 C CA . VAL A 1 88 ? -8.477 -5.249 2.836 1.00 96.81 88 VAL A CA 1
ATOM 693 C C . VAL A 1 88 ? -9.937 -5.012 3.204 1.00 96.81 88 VAL A C 1
ATOM 695 O O . VAL A 1 88 ? -10.389 -5.597 4.181 1.00 96.81 88 VAL A O 1
ATOM 698 N N . ALA A 1 89 ? -10.700 -4.264 2.403 1.00 95.94 89 ALA A N 1
ATOM 699 C CA . ALA A 1 89 ? -12.140 -4.099 2.612 1.00 95.94 89 ALA A CA 1
ATOM 700 C C . ALA A 1 89 ? -12.852 -5.462 2.687 1.00 95.94 89 ALA A C 1
ATOM 702 O O . ALA A 1 89 ? -13.534 -5.761 3.662 1.00 95.94 89 ALA A O 1
ATOM 703 N N . GLN A 1 90 ? -12.589 -6.343 1.715 1.00 96.19 90 GLN A N 1
ATOM 704 C CA . GLN A 1 90 ? -13.152 -7.698 1.699 1.00 96.19 90 GLN A CA 1
ATOM 705 C C . GLN A 1 90 ? -12.672 -8.569 2.868 1.00 96.19 90 GLN A C 1
ATOM 707 O O . GLN A 1 90 ? -13.414 -9.433 3.338 1.00 96.19 90 GLN A O 1
ATOM 712 N N . ALA A 1 91 ? -11.424 -8.394 3.308 1.00 96.31 91 ALA A N 1
ATOM 713 C CA . ALA A 1 91 ? -10.860 -9.144 4.423 1.00 96.31 91 ALA A CA 1
ATOM 714 C C . ALA A 1 91 ? -11.471 -8.715 5.762 1.00 96.31 91 ALA A C 1
ATOM 716 O O . ALA A 1 91 ? -11.767 -9.571 6.591 1.00 96.31 91 ALA A O 1
ATOM 717 N N . VAL A 1 92 ? -11.698 -7.414 5.959 1.00 96.81 92 VAL A N 1
ATOM 718 C CA . VAL A 1 92 ? -12.317 -6.858 7.170 1.00 96.81 92 VAL A CA 1
ATOM 719 C C . VAL A 1 92 ? -13.729 -7.408 7.376 1.00 96.81 92 VAL A C 1
ATOM 721 O O . VAL A 1 92 ? -14.078 -7.757 8.500 1.00 96.81 92 VAL A O 1
ATOM 724 N N . ASP A 1 93 ? -14.499 -7.598 6.303 1.00 95.25 93 ASP A N 1
ATOM 725 C CA . ASP A 1 93 ? -15.853 -8.164 6.388 1.00 95.25 93 ASP A CA 1
ATOM 726 C C . ASP A 1 93 ? -15.876 -9.654 6.777 1.00 95.25 93 ASP A C 1
ATOM 728 O O . ASP A 1 93 ? -16.891 -10.166 7.252 1.00 95.25 93 ASP A O 1
ATOM 732 N N . LYS A 1 94 ? -14.762 -10.369 6.578 1.00 96.00 94 LYS A N 1
ATOM 733 C CA . LYS A 1 94 ? -14.679 -11.834 6.724 1.00 96.00 94 LYS A CA 1
ATOM 734 C C . LYS A 1 94 ? -13.773 -12.301 7.861 1.00 96.00 94 LYS A C 1
ATOM 736 O O . LYS A 1 94 ? -13.783 -13.486 8.185 1.00 96.00 94 LYS A O 1
ATOM 741 N N . CYS A 1 95 ? -12.962 -11.422 8.444 1.00 95.69 95 CYS A N 1
ATOM 742 C CA . CYS A 1 95 ? -11.980 -11.816 9.448 1.00 95.69 95 CYS A CA 1
ATOM 743 C C . CYS A 1 95 ? -12.629 -12.137 10.805 1.00 95.69 95 CYS A C 1
ATOM 745 O O . CYS A 1 95 ? -13.764 -11.753 11.103 1.00 95.69 95 CYS A O 1
ATOM 747 N N . SER A 1 96 ? -11.872 -12.807 11.676 1.00 97.44 96 SER A N 1
ATOM 748 C CA . SER A 1 96 ? -12.306 -13.135 13.042 1.00 97.44 96 SER A CA 1
ATOM 749 C C . SER A 1 96 ? -12.627 -11.902 13.896 1.00 97.44 96 SER A C 1
ATOM 751 O O . SER A 1 96 ? -13.331 -12.020 14.891 1.00 97.44 96 SER A O 1
ATOM 753 N N . TYR A 1 97 ? -12.140 -10.722 13.500 1.00 97.50 97 TYR A N 1
ATOM 754 C CA . TYR A 1 97 ? -12.329 -9.451 14.201 1.00 97.50 97 TYR A CA 1
ATOM 755 C C . TYR A 1 97 ? -13.324 -8.506 13.507 1.00 97.50 97 TYR A C 1
ATOM 757 O O . TYR A 1 97 ? -13.380 -7.329 13.859 1.00 97.50 97 TYR A O 1
ATOM 765 N N . ARG A 1 98 ? -14.117 -8.993 12.541 1.00 97.00 98 ARG A N 1
ATOM 766 C CA . ARG A 1 98 ? -15.051 -8.187 11.724 1.00 97.00 98 ARG A CA 1
ATOM 767 C C . ARG A 1 98 ? -16.013 -7.298 12.524 1.00 97.00 98 ARG A C 1
ATOM 769 O O . ARG A 1 98 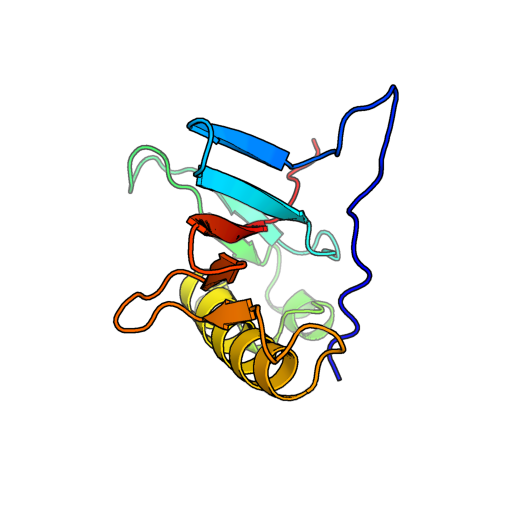? -16.458 -6.263 12.030 1.00 97.00 98 ARG A O 1
ATOM 776 N N . ASP A 1 99 ? -16.333 -7.687 13.758 1.00 97.69 99 ASP A N 1
ATOM 777 C CA . ASP A 1 99 ? -17.256 -6.951 14.630 1.00 97.69 99 ASP A CA 1
ATOM 778 C C . ASP A 1 99 ? -16.601 -5.713 15.260 1.00 97.69 99 ASP A C 1
ATOM 780 O O . ASP A 1 99 ? -17.289 -4.768 15.629 1.00 97.69 99 ASP A O 1
ATOM 784 N N . VAL A 1 100 ? -15.267 -5.689 15.347 1.00 98.06 100 VAL A N 1
ATOM 785 C CA . VAL A 1 100 ? -14.498 -4.620 16.004 1.00 98.06 100 VAL A CA 1
ATOM 786 C C . VAL A 1 100 ? -13.483 -3.942 15.089 1.00 98.06 100 VAL A C 1
ATOM 788 O O . VAL A 1 100 ? -12.837 -2.993 15.519 1.00 98.06 100 VAL A O 1
ATOM 791 N N . VAL A 1 101 ? -13.311 -4.407 13.853 1.00 98.31 101 VAL A N 1
ATOM 792 C CA . VAL A 1 101 ? -12.435 -3.789 12.851 1.00 98.31 101 VAL A CA 1
ATOM 793 C C . VAL A 1 101 ? -13.296 -3.282 11.708 1.00 98.31 101 VAL A C 1
ATOM 795 O O . VAL A 1 101 ? -14.080 -4.042 11.147 1.00 98.31 101 VAL A O 1
ATOM 798 N N . LYS A 1 102 ? -13.138 -2.009 11.350 1.00 97.81 102 LYS A N 1
ATOM 799 C CA . LYS A 1 102 ? -13.808 -1.376 10.208 1.00 97.81 102 LYS A CA 1
ATOM 800 C C . LYS A 1 102 ? -12.791 -0.640 9.351 1.00 97.81 102 LYS A C 1
ATOM 802 O O . LYS A 1 102 ? -11.846 -0.063 9.881 1.00 97.81 102 LYS A O 1
ATOM 807 N N . MET A 1 103 ? -12.971 -0.642 8.034 1.00 97.50 103 MET A N 1
ATOM 808 C CA . MET A 1 103 ? -12.172 0.219 7.158 1.00 97.50 103 MET A CA 1
ATOM 809 C C . MET A 1 103 ? -12.703 1.655 7.240 1.00 97.50 103 MET A C 1
ATOM 811 O O . MET A 1 103 ? -13.915 1.864 7.242 1.00 97.50 103 MET A O 1
ATOM 815 N N . ILE A 1 104 ? -11.812 2.643 7.319 1.00 97.62 104 ILE A N 1
ATOM 816 C CA . ILE A 1 104 ? -12.195 4.060 7.283 1.00 97.62 104 ILE A CA 1
ATOM 817 C C . ILE A 1 104 ? -12.513 4.439 5.821 1.00 97.62 104 ILE A C 1
ATOM 819 O O . ILE A 1 104 ? -11.665 4.201 4.956 1.00 97.62 104 ILE A O 1
ATOM 823 N N . PRO A 1 105 ? -13.708 4.992 5.526 1.00 94.50 105 PRO A N 1
ATOM 824 C CA . PRO A 1 105 ? -14.099 5.383 4.171 1.00 94.50 105 PRO A CA 1
ATOM 825 C C . PRO A 1 105 ? -13.460 6.715 3.737 1.00 94.50 105 PRO A C 1
ATOM 827 O O . PRO A 1 105 ? -12.721 7.342 4.494 1.00 94.50 105 PRO A O 1
ATOM 830 N N . ASP A 1 106 ? -13.750 7.135 2.502 1.00 93.25 106 ASP A N 1
ATOM 831 C CA . ASP A 1 106 ? -13.429 8.464 1.949 1.00 93.25 106 ASP A CA 1
ATOM 832 C C . ASP A 1 106 ? -11.938 8.847 1.960 1.00 93.25 106 ASP A C 1
ATOM 834 O O . ASP A 1 106 ? -11.561 10.017 2.004 1.00 93.25 106 ASP A O 1
ATOM 838 N N . THR A 1 107 ? -11.058 7.849 1.869 1.00 95.38 107 THR A N 1
ATOM 839 C CA . THR A 1 107 ? -9.609 8.033 1.738 1.00 95.38 107 THR A CA 1
ATOM 840 C C . THR A 1 107 ? -9.018 7.065 0.718 1.00 95.38 107 THR A C 1
ATOM 842 O O . THR A 1 107 ? -9.544 5.975 0.489 1.00 95.38 107 THR A O 1
ATOM 845 N N . THR A 1 108 ? -7.902 7.451 0.092 1.00 93.62 108 THR A N 1
ATOM 846 C CA . THR A 1 108 ? -7.126 6.539 -0.770 1.00 93.62 108 THR A CA 1
ATOM 847 C C . THR A 1 108 ? -6.137 5.679 0.011 1.00 93.62 108 THR A C 1
ATOM 849 O O . THR A 1 108 ? -5.491 4.814 -0.581 1.00 93.62 108 THR A O 1
ATOM 852 N N . GLU A 1 109 ? -5.984 5.942 1.308 1.00 96.31 109 GLU A N 1
ATOM 853 C CA . GLU A 1 109 ? -5.136 5.161 2.202 1.00 96.31 109 GLU A CA 1
ATOM 854 C C . GLU A 1 109 ? -5.887 3.952 2.756 1.00 96.31 109 GLU A C 1
ATOM 856 O O . GLU A 1 109 ? -7.111 3.955 2.902 1.00 96.31 109 GLU A O 1
ATOM 861 N N . VAL A 1 110 ? -5.148 2.902 3.102 1.00 97.94 110 VAL A N 1
ATOM 862 C CA . VAL A 1 110 ? -5.731 1.732 3.760 1.00 97.94 110 VAL A CA 1
ATOM 863 C C . VAL A 1 110 ? -5.672 1.956 5.260 1.00 97.94 110 VAL A C 1
ATOM 865 O O . VAL A 1 110 ? -4.647 1.714 5.888 1.00 97.94 110 VAL A O 1
ATOM 868 N N . LYS A 1 111 ? -6.770 2.456 5.831 1.00 98.31 111 LYS A N 1
ATOM 869 C CA . LYS A 1 111 ? -6.887 2.720 7.268 1.00 98.31 111 LYS A CA 1
ATOM 870 C C . LYS A 1 111 ? -7.964 1.856 7.902 1.00 98.31 111 LYS A C 1
ATOM 872 O O . LYS A 1 111 ? -9.086 1.777 7.405 1.00 98.31 111 LYS A O 1
ATOM 877 N N . LEU A 1 112 ? -7.620 1.242 9.025 1.00 98.38 112 LEU A N 1
ATOM 878 C CA . LEU A 1 112 ? -8.516 0.459 9.860 1.00 98.38 112 LEU A CA 1
ATOM 879 C C . LEU A 1 112 ? -8.817 1.223 11.143 1.00 98.38 112 LEU A C 1
ATOM 881 O O . LEU A 1 112 ? -7.918 1.795 11.752 1.00 98.38 112 LEU A O 1
ATOM 885 N N . ARG A 1 113 ? -10.072 1.185 11.578 1.00 98.44 113 ARG A N 1
ATOM 886 C CA . ARG A 1 113 ? -10.498 1.559 12.921 1.00 98.44 113 ARG A CA 1
ATOM 887 C C . ARG A 1 113 ? -10.760 0.290 13.719 1.00 98.44 113 ARG A C 1
ATOM 889 O O . ARG A 1 113 ? -11.547 -0.552 13.294 1.00 98.44 113 ARG A O 1
ATOM 896 N N . ILE A 1 114 ? -10.091 0.155 14.859 1.00 98.38 114 ILE A N 1
ATOM 897 C CA . ILE A 1 114 ? -10.162 -1.010 15.741 1.00 98.38 114 ILE A CA 1
ATOM 898 C C . ILE A 1 114 ? -10.797 -0.593 17.068 1.00 98.38 114 ILE A C 1
ATOM 900 O O . ILE A 1 114 ? -10.322 0.334 17.730 1.00 98.38 114 ILE A O 1
ATOM 904 N N . LYS A 1 115 ? -11.861 -1.298 17.468 1.00 97.69 115 LYS A N 1
ATOM 905 C CA . LYS A 1 115 ? -12.649 -1.063 18.691 1.00 97.69 115 LYS A CA 1
ATOM 906 C C . LYS A 1 115 ? -13.093 0.398 18.844 1.00 97.69 115 LYS A C 1
ATOM 908 O O . LYS A 1 115 ? -13.059 0.931 19.947 1.00 97.69 115 LYS A O 1
ATOM 913 N N . GLU A 1 116 ? -13.414 1.056 17.728 1.00 96.25 116 GLU A N 1
ATOM 914 C CA . GLU A 1 116 ? -13.766 2.486 17.662 1.00 96.25 116 GLU 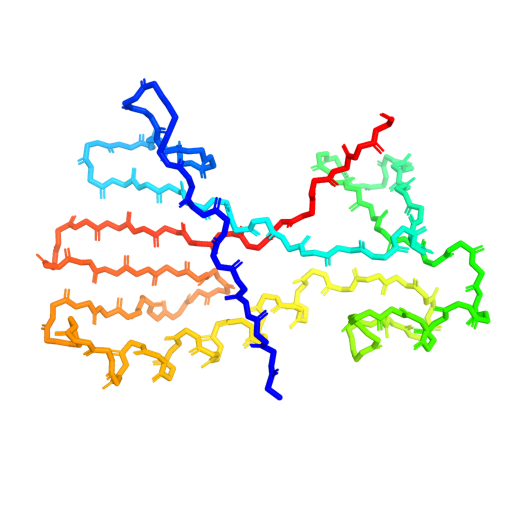A CA 1
ATOM 915 C C . GLU A 1 116 ? -12.744 3.453 18.294 1.00 96.25 116 GLU A C 1
ATOM 917 O O . GLU A 1 116 ? -13.040 4.625 18.505 1.00 96.25 116 GLU A O 1
ATOM 922 N N . ARG A 1 117 ? -11.523 2.986 18.584 1.00 97.88 117 ARG A N 1
ATOM 923 C CA . ARG A 1 117 ? -10.534 3.736 19.369 1.00 97.88 117 ARG A CA 1
ATOM 924 C C . ARG A 1 117 ? -9.199 3.886 18.664 1.00 97.88 117 ARG A C 1
ATOM 926 O O . ARG A 1 117 ? -8.618 4.962 18.700 1.00 97.88 117 ARG A O 1
ATOM 933 N N . TYR A 1 118 ? -8.697 2.809 18.073 1.00 98.44 118 TYR A N 1
ATOM 934 C CA . TYR A 1 118 ? -7.370 2.794 17.469 1.00 98.44 118 TYR A CA 1
ATOM 935 C C . TYR A 1 118 ? -7.484 2.939 15.960 1.00 98.44 118 TYR A C 1
ATOM 937 O O . TYR A 1 118 ? -8.327 2.284 15.345 1.00 98.44 118 TYR A O 1
ATOM 945 N N . VAL A 1 119 ? -6.630 3.763 15.364 1.00 98.50 119 VAL A N 1
ATOM 946 C CA . VAL A 1 119 ? -6.499 3.889 13.913 1.00 98.50 119 VAL A CA 1
ATOM 947 C C . VAL A 1 119 ? -5.170 3.287 13.490 1.00 98.50 119 VAL A C 1
ATOM 949 O O . VAL A 1 119 ? -4.125 3.617 14.042 1.00 98.50 119 VAL A O 1
ATOM 952 N N . VAL A 1 120 ? -5.217 2.395 12.506 1.00 98.31 120 VAL A N 1
ATOM 953 C CA . VAL A 1 120 ? -4.033 1.745 11.943 1.00 98.31 120 VAL A CA 1
ATOM 954 C C . VAL A 1 120 ? -4.019 1.971 10.440 1.00 98.31 120 VAL A C 1
ATOM 956 O O . VAL A 1 120 ? -4.904 1.483 9.736 1.00 98.31 120 VAL A O 1
ATOM 959 N N . GLN A 1 121 ? -3.030 2.707 9.942 1.00 98.38 121 GLN A N 1
ATOM 960 C CA . GLN A 1 121 ? -2.737 2.782 8.512 1.00 98.38 121 GLN A CA 1
ATOM 961 C C . GLN A 1 121 ? -1.870 1.589 8.110 1.00 98.38 121 GLN A C 1
ATOM 963 O O . GLN A 1 121 ? -0.921 1.260 8.812 1.00 98.38 121 GLN A O 1
ATOM 968 N N . ILE A 1 122 ? -2.179 0.946 6.986 1.00 97.38 122 ILE A N 1
ATOM 969 C CA . ILE A 1 122 ? -1.344 -0.104 6.403 1.00 97.38 122 ILE A CA 1
ATOM 970 C C . ILE A 1 122 ? -0.794 0.404 5.074 1.00 97.38 122 ILE A C 1
ATOM 972 O O . ILE A 1 122 ? -1.546 0.594 4.117 1.00 97.38 122 ILE A O 1
ATOM 976 N N . THR A 1 123 ? 0.519 0.587 5.008 1.00 96.81 123 THR A N 1
ATOM 977 C CA . THR A 1 123 ? 1.211 1.173 3.858 1.00 96.81 123 THR A CA 1
ATOM 978 C C . THR A 1 123 ? 1.987 0.087 3.114 1.00 96.81 123 THR A C 1
ATOM 980 O O . THR A 1 123 ? 2.994 -0.402 3.629 1.00 96.81 123 THR A O 1
ATOM 983 N N . PRO A 1 124 ? 1.564 -0.325 1.903 1.00 95.31 124 PRO A N 1
ATOM 984 C CA . PRO A 1 124 ? 2.361 -1.218 1.073 1.00 95.31 124 PRO A CA 1
ATOM 985 C C . PRO A 1 124 ? 3.655 -0.526 0.649 1.00 95.31 124 PRO A C 1
ATOM 987 O O . PRO A 1 124 ? 3.614 0.568 0.083 1.00 95.31 124 PRO A O 1
ATOM 990 N N . ALA A 1 125 ? 4.792 -1.175 0.872 1.00 93.69 125 ALA A N 1
ATOM 991 C CA . ALA A 1 125 ? 6.103 -0.614 0.571 1.00 93.69 125 ALA A CA 1
ATOM 992 C C . ALA A 1 125 ? 7.041 -1.653 -0.040 1.00 93.69 125 ALA A C 1
ATOM 994 O O . ALA A 1 125 ? 6.871 -2.856 0.136 1.00 93.69 125 ALA A O 1
ATOM 995 N N . PHE A 1 126 ? 8.080 -1.179 -0.722 1.00 91.81 126 PHE A N 1
ATOM 996 C CA . PHE A 1 126 ? 9.197 -2.008 -1.157 1.00 91.81 126 PHE A CA 1
ATOM 997 C C . PHE A 1 126 ? 10.433 -1.617 -0.364 1.00 91.81 126 PHE A C 1
ATOM 999 O O . PHE A 1 126 ? 10.810 -0.446 -0.336 1.00 91.81 126 PHE A O 1
AT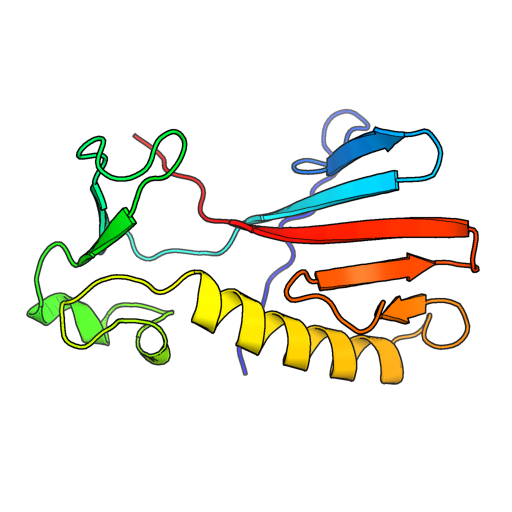OM 1006 N N . ARG A 1 127 ? 11.094 -2.600 0.251 1.00 87.12 127 ARG A N 1
ATOM 1007 C CA . ARG A 1 127 ? 12.427 -2.368 0.801 1.00 87.12 127 ARG A CA 1
ATOM 1008 C C . ARG A 1 127 ? 13.398 -2.250 -0.367 1.00 87.12 127 ARG A C 1
ATOM 1010 O O . ARG A 1 127 ? 13.574 -3.204 -1.124 1.00 87.12 127 ARG A O 1
ATOM 1017 N N . CYS A 1 128 ? 13.995 -1.078 -0.521 1.00 81.75 128 CYS A N 1
ATOM 1018 C CA . CYS A 1 128 ? 15.079 -0.872 -1.469 1.00 81.75 128 CYS A CA 1
ATOM 1019 C C . CYS A 1 128 ? 16.376 -1.289 -0.769 1.00 81.75 128 CYS A C 1
ATOM 1021 O O . CYS A 1 128 ? 16.797 -0.638 0.183 1.00 81.75 128 CYS A O 1
ATOM 1023 N N . GLY A 1 129 ? 16.939 -2.427 -1.176 1.00 70.19 129 GLY A N 1
ATOM 1024 C CA . GLY A 1 129 ? 18.272 -2.856 -0.761 1.00 70.19 129 GLY A CA 1
ATOM 1025 C C . GLY A 1 129 ? 19.291 -2.405 -1.801 1.00 70.19 129 GLY A C 1
ATOM 1026 O O . GLY A 1 129 ? 19.065 -2.627 -2.992 1.00 70.19 129 GLY A O 1
ATOM 1027 N N . GLY A 1 130 ? 20.357 -1.753 -1.341 1.00 46.91 130 GLY A N 1
ATOM 1028 C CA . GLY A 1 130 ? 21.630 -1.675 -2.055 1.00 46.91 130 GLY A CA 1
ATOM 1029 C C . GLY A 1 130 ? 22.487 -2.872 -1.685 1.00 46.91 130 GLY A C 1
ATOM 1030 O O . GLY A 1 130 ? 22.455 -3.239 -0.487 1.00 46.91 130 GLY A O 1
#

Radius of gyration: 16.38 Å; chains: 1; bounding box: 39×31×43 Å

Sequence (130 aa):
TLLLHSSLTEVNMRYEGVEVISPTEFEVVLYLNQMGVFNFVDDGTIPGCAVLKLSDGRKRSMSLWVEFITASGYLSARKIRSRFQTLVAQAVDKCSYRDVVKMIPDTTEVKLRIKERYVVQITPAFRCGG

Organism: NCBI:txid1028688

InterPro domains:
  IPR046903 Mab-21-like, nucleotidyltransferase domain [PF03281] (14-130)

Secondary structure (DSSP, 8-state):
---------EETTEETTEEEEETTEEEEEEEPP--S-EEEE--SSSTT--EEEES-GGGGGG-TTGGGB-TTSBB-HHHHHHHHHHHHHHHHHHSTTTTTEEE-SS-SS-EEEETTTEEEEEEEE-----